Protein AF-A0A821YZR7-F1 (afdb_monomer_lite)

Structure (mmCIF, N/CA/C/O backbone):
data_AF-A0A821YZR7-F1
#
_entry.id   AF-A0A821YZR7-F1
#
loop_
_atom_site.group_PDB
_atom_site.id
_atom_site.type_symbol
_atom_site.label_atom_id
_atom_site.label_alt_id
_atom_site.label_comp_id
_atom_site.label_asym_id
_atom_site.label_entity_id
_atom_site.label_seq_id
_atom_site.pdbx_PDB_ins_code
_atom_site.Cartn_x
_atom_site.Cartn_y
_atom_site.Cartn_z
_atom_site.occupancy
_atom_site.B_iso_or_equiv
_atom_site.auth_seq_id
_atom_site.au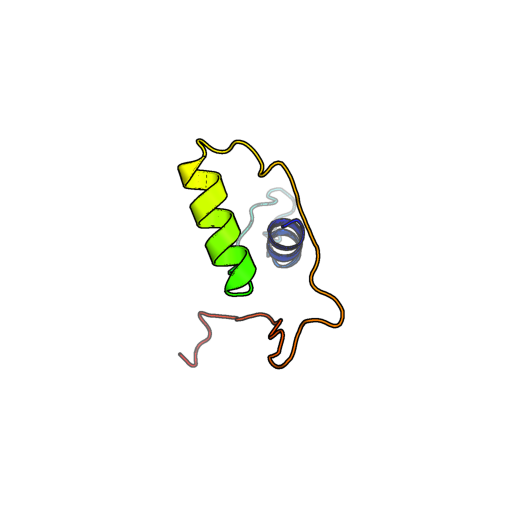th_comp_id
_atom_site.auth_asym_id
_atom_site.auth_atom_id
_atom_site.pdbx_PDB_model_num
ATOM 1 N N . HIS A 1 1 ? 2.193 4.521 -0.628 1.00 93.38 1 HIS A N 1
ATOM 2 C CA . HIS A 1 1 ? 3.148 3.663 0.093 1.00 93.38 1 HIS A CA 1
ATOM 3 C C . HIS A 1 1 ? 4.491 3.725 -0.655 1.00 93.38 1 HIS A C 1
ATOM 5 O O . HIS A 1 1 ? 4.494 4.111 -1.824 1.00 93.38 1 HIS A O 1
ATOM 11 N N . GLY A 1 2 ? 5.632 3.547 0.025 1.00 95.44 2 GLY A N 1
ATOM 12 C CA . GLY A 1 2 ? 6.965 3.862 -0.537 1.00 95.44 2 GLY A CA 1
ATOM 13 C C . GLY A 1 2 ? 7.449 2.911 -1.644 1.00 95.44 2 GLY A C 1
ATOM 14 O O . GLY A 1 2 ? 8.136 3.320 -2.579 1.00 95.44 2 GLY A O 1
ATOM 15 N N . GLU A 1 3 ? 7.027 1.656 -1.575 1.00 96.94 3 GLU A N 1
ATOM 16 C CA . GLU A 1 3 ? 7.190 0.616 -2.594 1.00 96.94 3 GLU A CA 1
ATOM 17 C C . GLU A 1 3 ? 6.532 0.976 -3.931 1.00 96.94 3 GLU A C 1
ATOM 19 O O . GLU A 1 3 ? 7.075 0.618 -4.968 1.00 96.94 3 GLU A O 1
ATOM 24 N N . ALA A 1 4 ? 5.431 1.737 -3.949 1.00 97.56 4 ALA A N 1
ATOM 25 C CA . ALA A 1 4 ? 4.806 2.170 -5.200 1.00 97.56 4 ALA A CA 1
ATOM 26 C C . ALA A 1 4 ? 5.784 2.985 -6.065 1.00 97.56 4 ALA A C 1
ATOM 28 O O . ALA A 1 4 ? 5.905 2.762 -7.268 1.00 97.56 4 ALA A O 1
ATOM 29 N N . TYR A 1 5 ? 6.555 3.877 -5.436 1.00 96.06 5 TYR A N 1
ATOM 30 C CA . TYR A 1 5 ? 7.640 4.582 -6.114 1.00 96.06 5 TYR A CA 1
ATOM 31 C C . TYR A 1 5 ? 8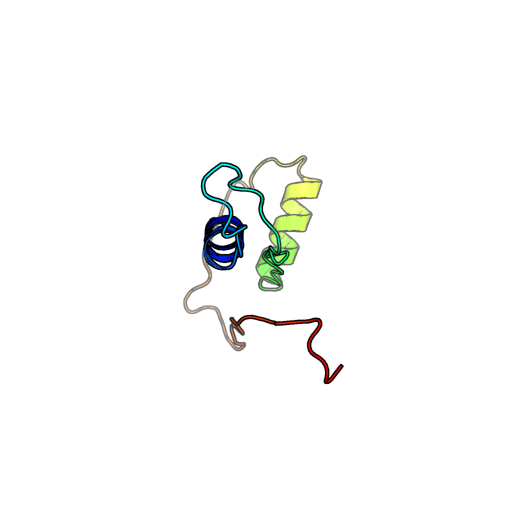.850 3.670 -6.339 1.00 96.06 5 TYR A C 1
ATOM 33 O O . TYR A 1 5 ? 9.393 3.625 -7.443 1.00 96.06 5 TYR A O 1
ATOM 41 N N . GLY A 1 6 ? 9.270 2.938 -5.302 1.00 97.81 6 GLY A N 1
ATOM 42 C CA . GLY A 1 6 ? 10.475 2.108 -5.334 1.00 97.81 6 GLY A CA 1
ATOM 43 C C . GLY A 1 6 ? 10.448 1.038 -6.426 1.00 97.81 6 GLY A C 1
ATOM 44 O O . GLY A 1 6 ? 11.383 0.953 -7.216 1.00 97.81 6 GLY A O 1
ATOM 45 N N . ILE A 1 7 ? 9.361 0.272 -6.518 1.00 97.94 7 ILE A N 1
ATOM 46 C CA . ILE A 1 7 ? 9.180 -0.800 -7.503 1.00 97.94 7 ILE A CA 1
ATOM 47 C C . ILE A 1 7 ? 9.045 -0.212 -8.909 1.00 97.94 7 ILE A C 1
ATOM 49 O O . ILE A 1 7 ? 9.715 -0.680 -9.825 1.00 97.94 7 ILE A O 1
ATOM 53 N N . SER A 1 8 ? 8.242 0.845 -9.088 1.00 97.81 8 SER A N 1
ATOM 54 C CA . SER A 1 8 ? 8.092 1.502 -10.396 1.00 97.81 8 SER A CA 1
ATOM 55 C C . SER A 1 8 ? 9.435 2.034 -10.914 1.00 97.81 8 SER A C 1
ATOM 57 O O . SER A 1 8 ? 9.787 1.836 -12.078 1.00 97.81 8 SER A O 1
ATOM 59 N N . LYS A 1 9 ? 10.244 2.639 -10.034 1.00 96.69 9 LYS A N 1
ATOM 60 C CA . LYS A 1 9 ? 11.602 3.085 -10.363 1.00 96.69 9 LYS A CA 1
ATOM 61 C C . LYS A 1 9 ? 12.528 1.912 -10.681 1.00 96.69 9 LYS A C 1
ATOM 63 O O . LYS A 1 9 ? 13.225 1.966 -11.686 1.00 96.69 9 LYS A O 1
ATOM 68 N N . TYR A 1 10 ? 12.530 0.874 -9.849 1.00 97.56 10 TYR A N 1
ATOM 69 C CA . TYR A 1 10 ? 13.405 -0.287 -10.017 1.00 97.56 10 TYR A CA 1
ATOM 70 C C . TYR A 1 10 ? 13.135 -1.041 -11.326 1.00 97.56 10 TYR A C 1
ATOM 72 O O . TYR A 1 10 ? 14.069 -1.442 -12.008 1.00 97.56 10 TYR A O 1
ATOM 80 N N . LEU A 1 11 ? 11.864 -1.174 -11.712 1.00 96.75 11 LEU A N 1
ATOM 81 C CA . LEU A 1 11 ? 11.440 -1.836 -12.949 1.00 96.75 11 LEU A CA 1
ATOM 82 C C . LEU A 1 11 ? 11.453 -0.909 -14.177 1.00 96.75 11 LEU A C 1
ATOM 84 O O . LEU A 1 11 ? 10.881 -1.251 -15.213 1.00 96.75 11 LEU A O 1
ATOM 88 N N . THR A 1 12 ? 12.060 0.277 -14.079 1.00 97.06 12 THR A N 1
ATOM 89 C CA . THR A 1 12 ? 12.198 1.168 -15.235 1.00 97.06 12 THR A CA 1
ATOM 90 C C . THR A 1 12 ? 13.276 0.645 -16.179 1.00 97.06 12 THR A C 1
ATOM 92 O O . THR A 1 12 ? 14.418 0.453 -15.774 1.00 97.06 12 THR A O 1
ATOM 95 N N . VAL A 1 13 ? 12.936 0.499 -17.458 1.00 96.62 13 VAL A N 1
ATOM 96 C CA . VAL A 1 13 ? 13.910 0.279 -18.532 1.00 96.62 13 VAL A CA 1
ATOM 97 C C . VAL A 1 13 ? 14.290 1.632 -19.116 1.00 96.62 13 VAL A C 1
ATOM 99 O O . VAL A 1 13 ? 13.418 2.399 -19.529 1.00 96.62 13 VAL A O 1
ATOM 102 N N . HIS A 1 14 ? 15.585 1.921 -19.150 1.00 95.44 14 HIS A N 1
ATOM 103 C CA . HIS A 1 14 ? 16.145 3.141 -19.723 1.00 95.44 14 HIS A CA 1
ATOM 104 C C . HIS A 1 14 ? 16.740 2.876 -21.110 1.00 95.44 14 HIS A C 1
ATOM 106 O O . HIS A 1 14 ? 17.010 1.732 -21.473 1.00 95.44 14 HIS A O 1
ATOM 112 N N . SER A 1 15 ? 16.913 3.940 -21.891 1.00 93.56 15 SER A N 1
ATOM 113 C CA . SER A 1 15 ? 17.652 3.899 -23.151 1.00 93.56 15 SER A CA 1
ATOM 114 C C . SER A 1 15 ? 19.121 3.531 -22.917 1.00 93.56 15 SER A C 1
ATOM 116 O O . SER A 1 15 ? 19.711 3.924 -21.914 1.00 93.56 15 SER A O 1
ATOM 118 N N . ASN A 1 16 ? 19.707 2.798 -23.868 1.00 89.06 16 ASN A N 1
ATOM 119 C CA . ASN A 1 16 ? 21.135 2.458 -23.881 1.00 89.06 16 ASN A CA 1
ATOM 120 C C . ASN A 1 16 ? 22.005 3.563 -24.514 1.00 89.06 16 ASN A C 1
ATOM 122 O O . ASN A 1 16 ? 23.211 3.386 -24.649 1.00 89.06 16 ASN A O 1
ATOM 126 N N . ASP A 1 17 ? 21.401 4.667 -24.958 1.00 91.19 17 ASP A N 1
ATOM 127 C CA . ASP A 1 17 ? 22.123 5.825 -25.486 1.00 91.19 17 ASP A CA 1
ATOM 128 C C . ASP A 1 17 ? 22.824 6.573 -24.343 1.00 91.19 17 ASP A C 1
ATOM 130 O O . ASP A 1 17 ? 22.175 7.135 -23.461 1.00 91.19 17 ASP A O 1
ATOM 134 N N . GLU A 1 18 ? 24.157 6.598 -24.378 1.00 82.38 18 GLU A N 1
ATOM 135 C CA . GLU A 1 18 ? 25.005 7.245 -23.369 1.00 82.38 18 GLU A CA 1
ATOM 136 C C . GLU A 1 18 ? 24.721 8.750 -23.221 1.00 82.38 18 GLU A C 1
ATOM 138 O O . GLU A 1 18 ? 24.967 9.323 -22.159 1.00 82.38 18 GLU A O 1
ATOM 143 N N . ASN A 1 19 ? 24.147 9.389 -24.247 1.00 88.44 19 ASN A N 1
ATOM 144 C CA . ASN A 1 19 ? 23.773 10.802 -24.216 1.00 88.44 19 ASN A CA 1
ATOM 145 C C . ASN A 1 19 ? 22.309 11.036 -23.808 1.00 88.44 19 ASN A C 1
ATOM 147 O O . ASN A 1 19 ? 21.884 12.187 -23.686 1.00 88.44 19 ASN A O 1
ATOM 151 N N . ASN A 1 20 ? 21.517 9.978 -23.606 1.00 81.25 20 ASN A N 1
ATOM 152 C CA . ASN A 1 20 ? 20.082 10.088 -23.369 1.00 81.25 20 ASN A CA 1
ATOM 153 C C . ASN A 1 20 ? 19.558 9.023 -22.391 1.00 81.25 20 ASN A C 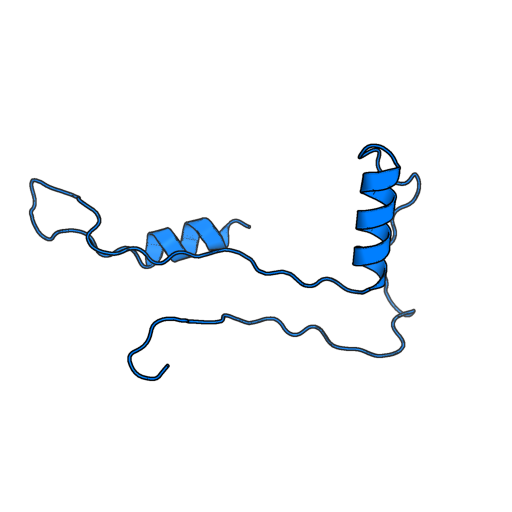1
ATOM 155 O O . ASN A 1 20 ? 19.280 7.888 -22.764 1.00 81.25 20 ASN A O 1
ATOM 159 N N . ASN A 1 21 ? 19.296 9.432 -21.147 1.00 87.56 21 ASN A N 1
ATOM 160 C CA . ASN A 1 21 ? 18.765 8.573 -20.080 1.00 87.56 21 ASN A CA 1
ATOM 161 C C . ASN A 1 21 ? 17.218 8.457 -20.070 1.00 87.56 21 ASN A C 1
ATOM 163 O O . ASN A 1 21 ? 16.588 8.347 -19.010 1.00 87.56 21 ASN A O 1
ATOM 167 N N . ALA A 1 22 ? 16.571 8.536 -21.234 1.00 94.06 22 ALA A N 1
ATOM 168 C CA . ALA A 1 22 ? 15.115 8.450 -21.337 1.00 94.06 22 ALA A CA 1
ATOM 169 C C . ALA A 1 22 ? 14.578 7.099 -20.830 1.00 94.06 22 ALA A C 1
ATOM 171 O O . ALA A 1 22 ? 15.124 6.040 -21.138 1.00 94.06 22 ALA A O 1
ATOM 172 N N . ALA A 1 23 ? 13.476 7.129 -20.074 1.00 95.88 23 ALA A N 1
ATOM 173 C CA . ALA A 1 23 ? 12.757 5.925 -19.664 1.00 95.88 23 ALA A CA 1
ATOM 174 C C . ALA A 1 23 ? 11.920 5.393 -20.840 1.00 95.88 23 ALA A C 1
ATOM 176 O O . ALA A 1 23 ? 11.009 6.074 -21.305 1.00 95.88 23 ALA A O 1
ATOM 177 N N . LEU A 1 24 ? 12.224 4.180 -21.301 1.00 96.50 24 LEU A N 1
ATOM 178 C CA . LEU A 1 24 ? 11.528 3.505 -22.401 1.00 96.50 24 LEU A CA 1
ATOM 179 C C . LEU A 1 24 ? 10.297 2.731 -21.918 1.00 96.50 24 LEU A C 1
ATOM 181 O O . LEU A 1 24 ? 9.292 2.652 -22.618 1.00 96.50 24 LEU A O 1
ATOM 185 N N . TYR A 1 25 ? 10.373 2.162 -20.714 1.00 95.56 25 TYR A N 1
ATOM 186 C CA . TYR A 1 25 ? 9.273 1.442 -20.080 1.00 95.56 25 TYR A CA 1
ATOM 187 C C . TYR A 1 25 ? 9.304 1.656 -18.571 1.00 95.56 25 TYR A C 1
ATOM 189 O O . TYR A 1 25 ? 10.366 1.630 -17.952 1.00 95.56 25 TYR A O 1
ATOM 197 N N . ARG A 1 26 ? 8.129 1.844 -17.973 1.00 96.56 26 ARG A N 1
ATOM 198 C CA . ARG A 1 26 ? 7.938 1.914 -16.525 1.00 96.56 26 ARG A CA 1
ATOM 199 C C . ARG A 1 26 ? 6.522 1.443 -16.198 1.00 96.56 26 ARG A C 1
ATOM 201 O O . ARG A 1 26 ? 5.579 2.060 -16.692 1.00 96.56 26 ARG A O 1
ATOM 208 N N . PRO A 1 27 ? 6.342 0.404 -15.368 1.00 96.81 27 PRO A N 1
ATOM 209 C CA . PRO A 1 27 ? 5.007 -0.021 -14.985 1.00 96.81 27 PRO A CA 1
ATOM 210 C C . PRO A 1 27 ? 4.367 1.001 -14.042 1.00 96.81 27 PRO A C 1
ATOM 212 O O . PRO A 1 27 ? 5.033 1.596 -13.183 1.00 96.81 27 PRO A O 1
ATOM 215 N N . THR A 1 28 ? 3.050 1.155 -14.162 1.00 96.88 28 THR A N 1
ATOM 216 C CA . THR A 1 28 ? 2.244 1.759 -13.103 1.00 96.88 28 THR A CA 1
ATOM 217 C C . THR A 1 28 ? 2.251 0.819 -11.907 1.00 96.88 28 THR A C 1
ATOM 219 O O . THR A 1 28 ? 1.933 -0.360 -12.030 1.00 96.88 28 THR A O 1
ATOM 222 N N . VAL A 1 29 ? 2.610 1.349 -10.743 1.00 98.19 29 VAL A N 1
ATOM 223 C CA . VAL A 1 29 ? 2.562 0.623 -9.476 1.00 98.19 29 VAL A CA 1
ATOM 224 C C . VAL A 1 29 ? 1.820 1.503 -8.485 1.00 98.19 29 VAL A C 1
ATOM 226 O O . VAL A 1 29 ? 2.159 2.672 -8.309 1.00 98.19 29 VAL A O 1
ATOM 229 N N . HIS A 1 30 ? 0.796 0.957 -7.845 1.00 97.69 30 HIS A N 1
ATOM 230 C CA . HIS A 1 30 ? 0.077 1.625 -6.773 1.00 97.69 30 HIS A CA 1
ATOM 231 C C . HIS A 1 30 ? -0.420 0.591 -5.772 1.00 97.69 30 HIS A C 1
ATOM 233 O O . HIS A 1 30 ? -0.508 -0.597 -6.078 1.00 97.69 30 HIS A O 1
ATOM 239 N N . TYR A 1 31 ? -0.757 1.058 -4.576 1.00 97.56 31 TYR A N 1
ATOM 240 C CA . TYR A 1 31 ? -1.380 0.199 -3.585 1.00 97.56 31 TYR A CA 1
ATOM 241 C C . TYR A 1 31 ? -2.890 0.140 -3.848 1.00 97.56 31 TYR A C 1
ATOM 243 O O . TYR A 1 31 ? -3.508 1.172 -4.123 1.00 97.56 31 TYR A O 1
ATOM 251 N N . ALA A 1 32 ? -3.475 -1.051 -3.792 1.00 97.50 32 ALA A N 1
ATOM 252 C CA . ALA A 1 32 ? -4.915 -1.269 -3.811 1.00 97.50 32 ALA A CA 1
ATOM 253 C C . ALA A 1 32 ? -5.267 -1.993 -2.512 1.00 97.50 32 ALA A C 1
ATOM 255 O O . ALA A 1 32 ? -5.013 -3.185 -2.380 1.00 97.50 32 ALA A O 1
ATOM 256 N N . TYR A 1 33 ? -5.758 -1.240 -1.528 1.00 97.62 33 TYR A N 1
ATOM 257 C CA . TYR A 1 33 ? -5.914 -1.731 -0.164 1.00 97.62 33 TYR A CA 1
ATOM 258 C C . TYR A 1 33 ? -7.389 -1.823 0.219 1.00 97.62 33 TYR A C 1
ATOM 260 O O . TYR A 1 33 ? -8.096 -0.813 0.217 1.00 97.62 33 TYR A O 1
ATOM 268 N N . LEU A 1 34 ? -7.822 -3.035 0.568 1.00 97.81 34 LEU A N 1
ATOM 269 C CA . LEU A 1 34 ? -9.095 -3.307 1.221 1.00 97.81 34 LEU A CA 1
ATOM 270 C C . LEU A 1 34 ? -8.811 -3.606 2.701 1.00 97.81 34 LEU A C 1
ATOM 272 O O . LEU A 1 34 ? -8.405 -4.721 3.021 1.00 97.81 34 LEU A O 1
ATOM 276 N N . PRO A 1 35 ? -8.951 -2.621 3.603 1.00 97.50 35 PRO A N 1
ATOM 277 C CA . PRO A 1 35 ? -8.752 -2.866 5.022 1.00 97.50 35 PRO A CA 1
ATOM 278 C C . PRO A 1 35 ? -9.940 -3.639 5.614 1.00 97.50 35 PRO A C 1
ATOM 280 O O . PRO A 1 35 ? -10.978 -3.790 4.973 1.00 97.50 35 PRO A O 1
ATOM 283 N N . SER A 1 36 ? -9.819 -4.059 6.876 1.00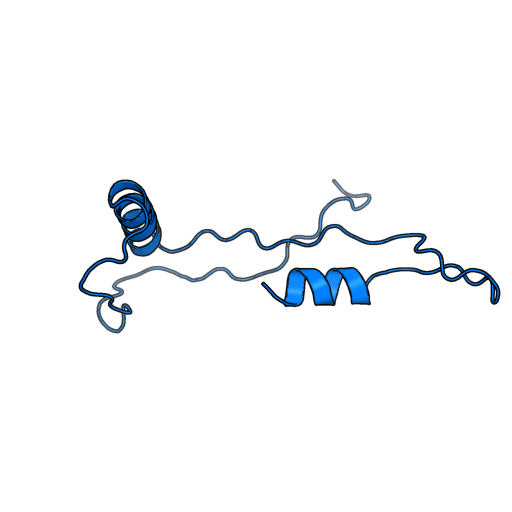 97.19 36 SER A N 1
ATOM 284 C CA . SER A 1 36 ? -10.925 -4.693 7.608 1.00 97.19 36 SER A CA 1
ATOM 285 C C . SER A 1 36 ? -12.197 -3.832 7.640 1.00 97.19 36 SER A C 1
ATOM 287 O O . SER A 1 36 ? -12.118 -2.600 7.669 1.00 97.19 36 SER A O 1
ATOM 289 N N . ASP A 1 37 ? -13.363 -4.469 7.771 1.00 96.69 37 ASP A N 1
ATOM 290 C CA . ASP A 1 37 ? -14.661 -3.789 7.911 1.00 96.69 37 ASP A CA 1
ATOM 291 C C . ASP A 1 37 ? -14.667 -2.729 9.024 1.00 96.69 37 ASP A C 1
ATOM 293 O O . ASP A 1 37 ? -15.209 -1.634 8.862 1.00 96.69 37 ASP A O 1
ATOM 297 N N . SER A 1 38 ? -14.006 -3.019 10.150 1.00 96.81 38 SER A N 1
ATOM 298 C CA . SER A 1 38 ? -13.869 -2.063 11.257 1.00 96.81 38 SER A CA 1
ATOM 299 C C . SER A 1 38 ? -13.122 -0.801 10.825 1.00 96.81 38 SER A C 1
ATOM 301 O O . SER A 1 38 ? -13.548 0.307 11.140 1.00 96.81 38 SER A O 1
ATOM 303 N N . THR A 1 39 ? -12.039 -0.948 10.060 1.00 97.19 39 THR A N 1
ATOM 304 C CA . THR A 1 39 ? -11.281 0.186 9.522 1.00 97.19 39 THR A CA 1
ATOM 305 C C . THR A 1 39 ? -12.079 0.950 8.467 1.00 97.19 39 THR A C 1
ATOM 307 O O . THR A 1 39 ? -12.025 2.177 8.461 1.00 97.19 39 THR A O 1
ATOM 310 N N . ILE A 1 40 ? -12.839 0.266 7.603 1.00 98.12 40 ILE A N 1
ATOM 311 C CA . ILE A 1 40 ? -13.733 0.920 6.632 1.00 98.12 40 ILE A CA 1
ATOM 312 C C . ILE A 1 40 ? -14.732 1.818 7.372 1.00 98.12 40 ILE A C 1
ATOM 314 O O . ILE A 1 40 ? -14.848 3.000 7.044 1.00 98.12 40 ILE A O 1
ATOM 318 N N . ASN A 1 41 ? -15.378 1.300 8.422 1.00 97.88 41 ASN A N 1
ATOM 319 C CA . ASN A 1 41 ? -16.290 2.079 9.261 1.00 97.88 41 ASN A CA 1
ATOM 320 C C . ASN A 1 41 ? -15.589 3.282 9.909 1.00 97.88 41 ASN A C 1
ATOM 322 O O . ASN A 1 41 ? -16.112 4.395 9.854 1.00 97.88 41 ASN A O 1
ATOM 326 N N . SER A 1 42 ? -14.379 3.099 10.448 1.00 98.12 42 SER A N 1
ATOM 327 C CA . SER A 1 42 ? -13.588 4.204 11.008 1.00 98.12 42 SER A CA 1
ATOM 328 C C . SER A 1 42 ? -13.220 5.267 9.967 1.00 98.12 42 SER A C 1
ATOM 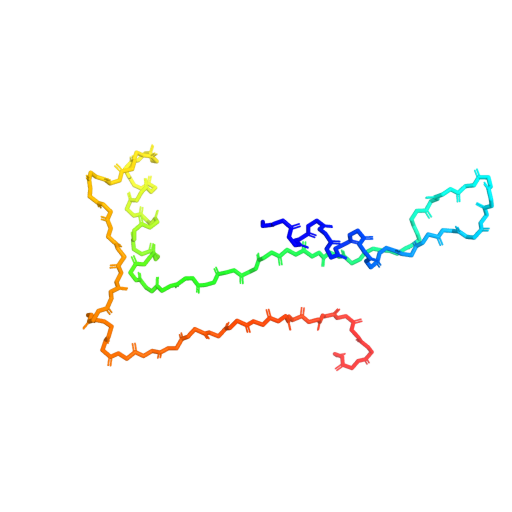330 O O . SER A 1 42 ? -13.212 6.453 10.287 1.00 98.12 42 SER A O 1
ATOM 332 N N . LEU A 1 43 ? -12.930 4.890 8.717 1.00 98.12 43 LEU A N 1
ATOM 333 C CA . LEU A 1 43 ? -12.627 5.846 7.645 1.00 98.12 43 LEU A CA 1
ATOM 334 C C . LEU A 1 43 ? -13.866 6.640 7.216 1.00 98.12 43 LEU A C 1
ATOM 336 O O . LEU A 1 43 ? -13.762 7.837 6.933 1.00 98.12 43 LEU A O 1
ATOM 340 N N . VAL A 1 44 ? -15.035 5.994 7.181 1.00 98.31 44 VAL A N 1
ATOM 341 C CA . VAL A 1 44 ? -16.314 6.666 6.912 1.00 98.31 44 VAL A CA 1
ATOM 342 C C . VAL A 1 44 ? -16.639 7.654 8.029 1.00 98.31 44 VAL A C 1
ATOM 344 O O . VAL A 1 44 ? -16.912 8.817 7.738 1.00 98.31 44 VAL A O 1
ATOM 347 N N . GLU A 1 45 ? -16.541 7.234 9.291 1.00 98.38 45 GLU A N 1
ATOM 348 C CA . GLU A 1 45 ? -16.735 8.109 10.451 1.00 98.38 45 GLU A CA 1
ATOM 349 C C . GLU A 1 45 ? -15.755 9.288 10.432 1.00 98.38 45 GLU A C 1
ATOM 351 O O . GLU A 1 45 ? -16.175 10.432 10.569 1.00 98.38 45 GLU A O 1
ATOM 356 N N . PHE A 1 46 ? -14.468 9.038 10.181 1.00 98.44 46 PHE A N 1
ATOM 357 C CA . PHE A 1 46 ? -13.445 10.080 10.086 1.00 98.44 46 PHE A CA 1
ATOM 358 C C . PHE A 1 46 ? -13.799 11.125 9.022 1.00 98.44 46 PHE A C 1
ATOM 360 O O . PHE A 1 46 ? -13.702 12.329 9.264 1.00 98.44 46 PHE A O 1
ATOM 367 N N . ARG A 1 47 ? -14.274 10.680 7.851 1.00 98.31 47 ARG A N 1
ATOM 368 C CA . ARG A 1 47 ? -14.748 11.579 6.792 1.00 98.31 47 ARG A CA 1
ATOM 369 C C . ARG A 1 47 ? -15.990 12.364 7.223 1.00 98.31 47 ARG A C 1
ATOM 371 O O . ARG A 1 47 ? -16.051 13.563 6.967 1.00 98.31 47 ARG A O 1
ATOM 378 N N . MET A 1 48 ? -16.964 11.714 7.862 1.00 98.19 48 MET A N 1
ATOM 379 C CA . MET A 1 48 ? -18.176 12.367 8.383 1.00 98.19 48 MET A CA 1
ATOM 380 C C . MET A 1 48 ? -17.858 13.382 9.484 1.00 98.19 48 MET A C 1
ATOM 382 O O . MET A 1 48 ? -18.527 14.404 9.602 1.00 98.19 48 MET A O 1
ATOM 386 N N . HIS A 1 49 ? -16.794 13.139 10.240 1.00 97.56 49 HIS A N 1
ATOM 387 C CA . HIS A 1 49 ? -16.281 14.016 11.280 1.00 97.56 49 HIS A CA 1
ATOM 388 C C . HIS A 1 49 ? -15.329 15.091 10.720 1.00 97.56 49 HIS A C 1
ATOM 390 O O . HIS A 1 49 ? -14.402 15.527 11.394 1.00 97.56 49 HIS A O 1
ATOM 396 N N . ASN A 1 50 ? -15.526 15.524 9.467 1.00 98.00 50 ASN A N 1
ATOM 397 C CA . ASN A 1 50 ? -14.717 16.548 8.791 1.00 98.00 50 ASN A CA 1
ATOM 398 C C . ASN A 1 50 ? -13.204 16.287 8.847 1.00 98.00 50 ASN A C 1
ATOM 400 O O . ASN A 1 50 ? -12.412 17.220 8.985 1.00 98.00 50 ASN A O 1
ATOM 404 N N . TYR A 1 51 ? -12.800 15.020 8.746 1.00 97.88 51 TYR A N 1
ATOM 405 C CA . TYR A 1 51 ? -11.401 14.605 8.855 1.00 97.88 51 TYR A CA 1
ATOM 406 C C . TYR A 1 51 ? -10.752 15.002 10.193 1.00 97.88 51 TYR A C 1
ATOM 408 O O . TYR A 1 51 ? -9.531 15.142 10.284 1.00 97.88 51 TYR A O 1
ATOM 416 N N . GLN A 1 52 ? -11.553 15.162 11.250 1.00 98.00 52 GLN A N 1
ATOM 417 C CA . GLN A 1 52 ? -11.068 15.212 12.621 1.00 98.00 52 GLN A CA 1
ATOM 418 C C . GLN A 1 52 ? -10.981 13.795 13.172 1.00 98.00 52 GLN A C 1
ATOM 420 O O . GLN A 1 52 ? -11.940 13.022 13.117 1.00 98.00 52 GLN A O 1
ATOM 425 N N . LEU A 1 53 ? -9.811 13.459 13.706 1.00 97.50 53 LEU A N 1
ATOM 426 C CA . LEU A 1 53 ? -9.536 12.130 14.231 1.00 97.50 53 LEU A CA 1
ATOM 427 C C . LEU A 1 53 ? -10.518 11.783 15.355 1.00 97.50 53 LEU A C 1
ATOM 429 O O . LEU A 1 53 ? -10.861 12.638 16.175 1.00 97.50 53 LEU A O 1
ATOM 433 N N . GLN A 1 54 ? -10.932 10.522 15.421 1.00 97.88 54 GLN A N 1
ATOM 434 C CA . GLN A 1 54 ? -11.713 10.028 16.543 1.00 97.88 54 GLN A CA 1
ATOM 435 C C . GLN A 1 54 ? -10.940 10.232 17.858 1.00 97.88 54 GLN A C 1
ATOM 437 O O . GLN A 1 54 ? -9.729 9.994 17.899 1.00 97.88 54 GLN A O 1
ATOM 442 N N . PRO A 1 55 ? -11.616 10.598 18.964 1.00 97.06 55 PRO A N 1
ATOM 443 C CA . PRO A 1 55 ? -10.959 10.848 20.250 1.00 97.06 55 PRO A CA 1
ATOM 444 C C . PRO A 1 55 ? -10.305 9.594 20.850 1.00 97.06 55 PRO A C 1
ATOM 446 O O . PRO A 1 55 ? -9.470 9.696 21.747 1.00 97.06 55 PRO A O 1
ATOM 449 N N . LYS A 1 56 ? -10.680 8.403 20.370 1.00 97.00 56 LYS A N 1
ATOM 450 C CA . LYS A 1 56 ? -10.093 7.127 20.769 1.00 97.00 56 LYS A CA 1
ATOM 451 C C . LYS A 1 56 ? -9.762 6.302 19.534 1.00 97.00 56 LYS A C 1
ATOM 453 O O . LYS A 1 56 ? -10.641 5.994 18.737 1.00 97.00 56 LYS A O 1
ATOM 458 N N . LEU A 1 57 ? -8.508 5.877 19.444 1.00 96.81 57 LEU A N 1
ATOM 459 C CA . LEU A 1 57 ? -8.039 4.893 18.475 1.00 96.81 57 LEU A CA 1
ATOM 460 C C . LEU A 1 57 ? -7.712 3.589 19.190 1.00 96.81 57 LEU A C 1
ATOM 462 O O . LEU A 1 57 ? -7.334 3.584 20.364 1.00 96.81 57 LEU A O 1
ATOM 466 N N . ARG A 1 58 ? -7.854 2.473 18.483 1.00 95.38 58 ARG A N 1
ATOM 467 C CA . ARG A 1 58 ? -7.576 1.153 19.036 1.00 95.38 58 ARG A CA 1
ATOM 468 C C . ARG A 1 58 ? -7.153 0.191 17.937 1.00 95.38 58 ARG A C 1
ATOM 470 O O . ARG A 1 58 ? -7.735 0.200 16.859 1.00 95.38 58 ARG A O 1
ATOM 477 N N . ILE A 1 59 ? -6.174 -0.653 18.244 1.00 96.12 59 ILE A N 1
ATOM 478 C CA . ILE A 1 59 ? -5.760 -1.777 17.400 1.00 96.12 59 ILE A CA 1
ATOM 479 C C . ILE A 1 59 ? -6.467 -3.034 17.918 1.00 96.12 59 ILE A C 1
ATOM 481 O O . ILE A 1 59 ? -6.496 -3.272 19.131 1.00 96.12 59 ILE A O 1
ATOM 485 N N . LEU A 1 60 ? -7.069 -3.808 17.015 1.00 94.25 60 LEU A N 1
ATOM 486 C CA . LEU A 1 60 ? -7.683 -5.090 17.359 1.00 94.25 60 LEU A CA 1
ATOM 487 C C . LEU A 1 60 ? -6.575 -6.105 17.682 1.00 94.25 60 LEU A C 1
ATOM 489 O O . LEU A 1 60 ? -5.645 -6.264 16.900 1.00 94.25 60 LEU A O 1
ATOM 493 N N . ASN A 1 61 ? -6.678 -6.772 18.834 1.00 90.94 61 ASN A N 1
ATOM 494 C CA . ASN A 1 61 ? -5.770 -7.849 19.248 1.00 90.94 61 ASN A CA 1
ATOM 495 C C . ASN A 1 61 ? -6.579 -9.149 19.410 1.00 90.94 61 ASN A C 1
ATOM 497 O O . ASN A 1 61 ? -7.150 -9.645 18.445 1.00 90.94 61 ASN A O 1
ATOM 501 N N . ASN A 1 62 ? -6.743 -9.635 20.644 1.00 94.25 62 ASN A N 1
ATOM 502 C CA . ASN A 1 62 ? -7.455 -10.877 20.990 1.00 94.25 62 ASN A CA 1
ATOM 503 C C . ASN A 1 62 ? -8.978 -10.849 20.740 1.00 94.25 62 ASN A C 1
ATOM 505 O O . ASN A 1 62 ? -9.693 -11.747 21.168 1.00 94.25 62 ASN A O 1
ATOM 509 N N . GLU A 1 63 ? -9.489 -9.797 20.109 1.00 94.69 63 GLU A N 1
ATOM 510 C CA . GLU A 1 63 ? -10.911 -9.622 19.806 1.00 94.69 63 GLU A CA 1
ATOM 511 C C . GLU A 1 63 ? -11.270 -10.088 18.389 1.00 94.69 63 GLU A C 1
ATOM 513 O O . GLU A 1 63 ? -12.448 -10.188 18.055 1.00 94.69 63 GLU A O 1
ATOM 518 N N . ILE A 1 64 ? -10.265 -10.350 17.545 1.00 95.81 64 ILE A N 1
ATOM 519 C CA . ILE A 1 64 ? -10.468 -10.900 16.205 1.00 95.81 64 ILE A CA 1
ATOM 520 C C . ILE A 1 64 ? -10.919 -12.354 16.371 1.00 95.81 64 ILE A C 1
ATOM 522 O O . ILE A 1 64 ? -10.149 -13.199 16.822 1.00 95.81 64 ILE A O 1
ATOM 526 N N . THR A 1 65 ? -12.171 -12.651 16.026 1.00 96.62 65 THR A N 1
ATOM 527 C CA . THR A 1 65 ? -12.743 -14.001 16.175 1.00 96.62 65 THR A CA 1
ATOM 5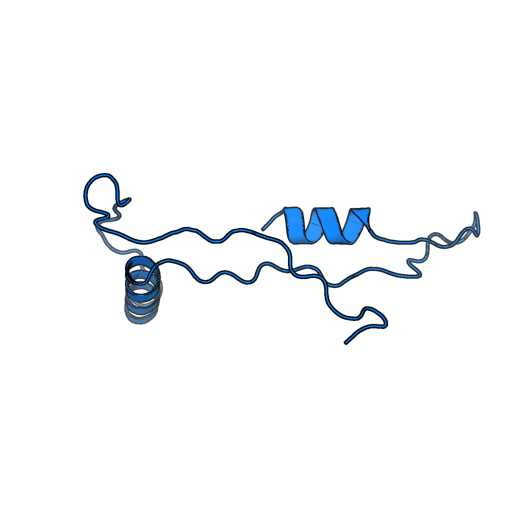28 C C . THR A 1 65 ? -12.517 -14.889 14.953 1.00 96.62 65 THR A C 1
ATOM 530 O O . THR A 1 65 ? -12.516 -16.110 15.084 1.00 96.62 65 THR A O 1
ATOM 533 N N . GLN A 1 66 ? -12.337 -14.290 13.772 1.00 96.12 66 GLN A N 1
ATOM 534 C CA . GLN A 1 66 ? -12.106 -14.960 12.489 1.00 96.12 66 GLN A CA 1
ATOM 535 C C . GLN A 1 66 ? -11.616 -13.956 11.432 1.00 96.12 66 GLN A C 1
ATOM 537 O O . GLN A 1 66 ? -11.722 -12.745 11.633 1.00 96.12 66 GLN A O 1
ATOM 542 N N . GLY A 1 67 ? -11.137 -14.462 10.293 1.00 95.25 67 GLY A N 1
ATOM 543 C CA . GLY A 1 67 ? -10.697 -13.668 9.142 1.00 95.25 67 GLY A CA 1
ATOM 544 C C . GLY A 1 67 ? -9.272 -14.004 8.703 1.00 95.25 67 GLY A C 1
ATOM 545 O O . GLY A 1 67 ? -8.610 -14.853 9.300 1.00 95.25 67 GLY A O 1
ATOM 546 N N . ALA A 1 68 ? -8.813 -13.332 7.652 1.00 96.31 68 ALA A N 1
ATOM 547 C CA . ALA A 1 68 ? -7.452 -13.421 7.136 1.00 96.31 68 ALA A CA 1
ATOM 548 C C . ALA A 1 68 ? -7.026 -12.067 6.555 1.00 96.31 68 ALA A C 1
ATOM 550 O O . ALA A 1 68 ? -7.874 -11.232 6.236 1.00 96.31 68 ALA A O 1
ATOM 551 N N . ASP A 1 69 ? -5.717 -11.875 6.419 1.00 97.50 69 ASP A N 1
ATOM 552 C CA . ASP A 1 69 ? -5.133 -10.773 5.659 1.00 97.50 69 ASP A CA 1
ATOM 553 C C . ASP A 1 69 ? -4.473 -11.356 4.404 1.00 97.50 69 ASP A C 1
ATOM 555 O O . ASP A 1 69 ? -3.530 -12.148 4.495 1.00 97.50 69 ASP A O 1
ATOM 559 N N . GLU A 1 70 ? -5.014 -11.023 3.234 1.00 97.88 70 GLU A N 1
ATOM 560 C CA . GLU A 1 70 ? -4.517 -11.488 1.941 1.00 97.88 70 GLU A CA 1
ATOM 561 C C . GLU A 1 70 ? -3.657 -10.397 1.298 1.00 97.88 70 GLU A C 1
ATOM 563 O O . GLU A 1 70 ? -4.148 -9.500 0.610 1.00 97.88 70 GLU A O 1
ATOM 568 N N . VAL A 1 71 ? -2.343 -10.485 1.517 1.00 97.62 71 VAL A N 1
ATOM 569 C CA . VAL A 1 71 ? -1.368 -9.517 1.000 1.00 97.62 71 VAL A CA 1
ATOM 570 C C . VAL A 1 71 ? -0.581 -10.127 -0.153 1.00 97.62 71 VAL A C 1
ATOM 572 O O . VAL A 1 71 ? 0.048 -11.176 -0.017 1.00 97.62 71 VAL A O 1
ATOM 575 N N . GLY A 1 72 ? -0.567 -9.442 -1.295 1.00 97.38 72 GLY A N 1
ATOM 576 C CA . GLY A 1 72 ? 0.145 -9.904 -2.481 1.00 97.38 72 GLY A CA 1
ATOM 577 C C . GLY A 1 72 ? 0.358 -8.815 -3.526 1.00 97.38 72 GLY A C 1
ATOM 578 O O . GLY A 1 72 ? 0.114 -7.633 -3.291 1.00 97.38 72 GLY A O 1
ATOM 579 N N . VAL A 1 73 ? 0.827 -9.234 -4.701 1.00 97.19 73 VAL A N 1
ATOM 580 C CA . VAL A 1 73 ? 1.027 -8.371 -5.871 1.00 97.19 73 VAL A CA 1
ATOM 581 C C . VAL A 1 73 ? 0.214 -8.923 -7.035 1.00 97.19 73 VAL A C 1
ATOM 583 O O . VAL A 1 73 ? 0.291 -10.112 -7.338 1.00 97.19 73 VAL A O 1
ATOM 586 N N . LEU A 1 74 ? -0.523 -8.045 -7.716 1.00 96.06 74 LEU A N 1
ATOM 587 C CA . LEU A 1 74 ? -1.255 -8.358 -8.941 1.00 96.06 74 LEU A CA 1
ATOM 588 C C . LEU A 1 74 ? -0.535 -7.731 -10.141 1.00 96.06 74 LEU A C 1
ATOM 590 O O . LEU A 1 74 ? -0.461 -6.509 -10.258 1.00 96.06 74 LEU A O 1
ATOM 594 N N . LEU A 1 75 ? -0.005 -8.567 -11.035 1.00 95.00 75 LEU A N 1
ATOM 595 C CA . LEU A 1 75 ? 0.606 -8.136 -12.294 1.00 95.00 75 LEU A CA 1
ATOM 596 C C . LEU A 1 75 ? -0.417 -8.259 -13.427 1.00 95.00 75 LEU A C 1
ATOM 598 O O . LEU A 1 75 ? -0.996 -9.325 -13.626 1.00 95.00 75 LEU A O 1
ATOM 602 N N . LEU A 1 76 ? -0.622 -7.179 -14.181 1.00 92.50 76 LEU A N 1
ATOM 603 C CA . LEU A 1 76 ? -1.596 -7.098 -15.275 1.00 92.50 76 LEU A CA 1
ATOM 604 C C . LEU A 1 76 ? -0.906 -6.713 -16.592 1.00 92.50 76 LEU A C 1
ATOM 606 O O . LEU A 1 76 ? 0.147 -6.079 -16.579 1.00 92.50 76 LEU A O 1
ATOM 610 N N . GLY A 1 77 ? -1.514 -7.076 -17.728 1.00 86.50 77 GLY A N 1
ATOM 611 C CA . GLY A 1 77 ? -1.036 -6.690 -19.067 1.00 86.50 77 GLY A CA 1
ATOM 612 C C . GLY A 1 77 ? -0.079 -7.677 -19.750 1.00 86.50 77 GLY A C 1
ATOM 613 O O . GLY A 1 77 ? 0.550 -7.328 -20.747 1.00 86.50 77 GLY A O 1
ATOM 614 N N . GLY A 1 78 ? 0.049 -8.904 -19.235 1.00 81.75 78 GLY A N 1
ATOM 615 C CA . GLY A 1 78 ? 0.760 -9.986 -19.926 1.00 81.75 78 GLY A CA 1
ATOM 616 C C . GLY A 1 78 ? 0.023 -10.475 -21.181 1.00 81.75 78 GLY A C 1
ATOM 617 O O . GLY A 1 78 ? -1.137 -10.158 -21.399 1.00 81.75 78 GLY A O 1
ATOM 618 N N . ARG A 1 79 ? 0.673 -11.309 -22.001 1.00 71.00 79 ARG A N 1
ATOM 619 C CA . ARG A 1 79 ? 0.090 -11.855 -23.250 1.00 71.00 79 ARG A CA 1
ATOM 620 C C . ARG A 1 79 ? -1.063 -12.856 -23.035 1.00 71.00 79 ARG A C 1
ATOM 622 O O . ARG A 1 79 ? -1.625 -13.334 -24.010 1.00 71.00 79 ARG A O 1
ATOM 629 N N . TYR A 1 80 ? -1.352 -13.202 -21.782 1.00 58.41 80 TYR A N 1
ATOM 630 C CA . TYR A 1 80 ? -2.298 -14.247 -21.379 1.00 58.41 80 TYR A CA 1
ATOM 631 C C . TYR A 1 80 ? -3.482 -13.702 -20.563 1.00 58.41 80 TYR A C 1
ATOM 633 O O . TYR A 1 80 ? -4.039 -14.430 -19.743 1.00 58.41 80 TYR A O 1
ATOM 641 N N . VAL A 1 81 ? -3.837 -12.427 -20.762 1.00 49.94 81 VAL A N 1
ATOM 642 C CA . VAL A 1 81 ? -5.167 -11.896 -20.407 1.00 49.94 81 VAL A CA 1
ATOM 643 C C . VAL A 1 81 ? -6.067 -11.919 -21.630 1.00 49.94 81 VAL A C 1
ATOM 645 O O . VAL A 1 81 ? -5.541 -11.646 -22.733 1.00 49.94 81 VAL A O 1
#

Secondary structure (DSSP, 8-state):
-HHHHHHHHHTPEEP--TT---EEE-----------HHHHHHHHHHHHTTTPPPS-----STT--S------------TT-

Organism: NCBI:txid392032

pLDDT: mean 94.28, std 7.86, range [49.94, 98.44]

InterPro domains:
  IPR023181 Homospermidine synthase-like, C-terminal [G3DSA:3.30.360.30] (1-80)

Radius of gyration: 19.95 Å; chains: 1; bounding box: 43×32×46 Å

Sequence (81 aa):
HGEAYGISKYLTVHSNDENNNAALYRPTVHYAYLPSDSTINSLVEFRMHNYQLQPKLRILNNEITQGADEVGVLLLGGRYV

Foldseek 3Di:
DVCQVVVQVVPFDFDPPPVGRDTPDGDRGDDDDDDDPVVVVLVVVCVVVVVDHDPDDDDDDPPCPDDDDDDDDDDDDDPPD